Protein AF-A0A803KPM5-F1 (afdb_monomer_lite)

pLDDT: mean 72.53, std 13.7, range [35.19, 88.19]

Radius of gyration: 15.41 Å; chains: 1; bounding box: 42×42×32 Å

Sequence (169 aa):
MDGSFEKFPNITFACEAVILSDHFREMIEEYVSTTRIVSMNISDRLFIATIGESTWKYEEADGIRGMLPNTMHCAWFQMHHFESLKKALFIAKGLLLCLVTDPPKQIMLRFNLRELGDLVFISKAGYIDFDITPSDYDTFTSSLLALISDQCDIPSSELENIWSKRLQS

Structure (mmCIF, N/CA/C/O backbone):
data_AF-A0A803KPM5-F1
#
_entry.id   AF-A0A803KPM5-F1
#
loop_
_atom_site.group_PDB
_atom_site.id
_atom_site.type_symbol
_atom_site.label_atom_id
_atom_site.label_alt_id
_atom_site.label_comp_id
_atom_site.label_asym_id
_atom_site.label_entity_id
_atom_site.label_seq_id
_atom_site.pdbx_PDB_ins_code
_atom_site.Cartn_x
_atom_site.Cartn_y
_atom_site.Cartn_z
_atom_site.occupancy
_atom_site.B_iso_or_equiv
_atom_site.auth_seq_id
_atom_site.auth_comp_id
_atom_site.auth_asym_id
_atom_site.auth_atom_id
_atom_site.pdbx_PDB_model_num
ATOM 1 N N . MET A 1 1 ? -8.221 -20.713 7.315 1.00 35.19 1 MET A N 1
ATOM 2 C CA . MET A 1 1 ? -9.053 -20.271 6.177 1.00 35.19 1 MET A CA 1
ATOM 3 C C . MET A 1 1 ? -8.344 -19.084 5.582 1.00 35.19 1 MET A C 1
ATOM 5 O O . MET A 1 1 ? -8.335 -18.028 6.211 1.00 35.19 1 MET A O 1
ATOM 9 N N . ASP A 1 2 ? -7.673 -19.327 4.464 1.00 41.88 2 ASP A N 1
ATOM 10 C CA . ASP A 1 2 ? -6.836 -18.357 3.770 1.00 41.88 2 ASP A CA 1
ATOM 11 C C . ASP A 1 2 ? -7.705 -17.200 3.282 1.00 41.88 2 ASP A C 1
ATOM 13 O O . ASP A 1 2 ? -8.769 -17.420 2.705 1.00 41.88 2 ASP A O 1
ATOM 17 N N . GLY A 1 3 ? -7.291 -15.965 3.566 1.00 43.25 3 GLY A N 1
ATOM 18 C CA . GLY A 1 3 ? -7.958 -14.754 3.090 1.00 43.25 3 GLY A CA 1
ATOM 19 C C . GLY A 1 3 ? -7.749 -14.582 1.589 1.00 43.25 3 GLY A C 1
ATOM 20 O O . GLY A 1 3 ? -7.009 -13.702 1.163 1.00 43.25 3 GLY A O 1
ATOM 21 N N . SER A 1 4 ? -8.335 -15.461 0.776 1.00 54.94 4 SER A N 1
ATOM 22 C CA . SER A 1 4 ? -8.248 -15.366 -0.675 1.00 54.94 4 SER A CA 1
ATOM 23 C C . SER A 1 4 ? -9.150 -14.239 -1.166 1.00 54.94 4 SER A C 1
ATOM 25 O O . SER A 1 4 ? -10.371 -14.300 -1.036 1.00 54.94 4 SER A O 1
ATOM 27 N N . PHE A 1 5 ? -8.540 -13.211 -1.738 1.00 62.22 5 PHE A N 1
ATOM 28 C CA . PHE A 1 5 ? -9.224 -12.096 -2.373 1.00 62.22 5 PHE A CA 1
ATOM 29 C C . PHE A 1 5 ? -9.598 -12.476 -3.818 1.00 62.22 5 PHE A C 1
ATOM 31 O O . PHE A 1 5 ? -8.719 -12.702 -4.649 1.00 62.22 5 PHE A O 1
ATOM 38 N N . GLU A 1 6 ? -10.893 -12.574 -4.137 1.00 62.44 6 GLU A N 1
ATOM 39 C CA . GLU A 1 6 ? -11.361 -12.808 -5.518 1.00 62.44 6 GLU A CA 1
ATOM 40 C C . GLU A 1 6 ? -10.974 -11.642 -6.442 1.00 62.44 6 GLU A C 1
ATOM 42 O O . GLU A 1 6 ? -11.117 -10.484 -6.055 1.00 62.44 6 GLU A O 1
ATOM 47 N N . LYS A 1 7 ? -10.491 -11.902 -7.662 1.00 67.25 7 LYS A N 1
ATOM 48 C CA . LYS A 1 7 ? -10.084 -10.830 -8.590 1.00 67.25 7 LYS A CA 1
ATOM 49 C C . LYS A 1 7 ? -11.291 -10.008 -9.057 1.00 67.25 7 LYS A C 1
ATOM 51 O O . LYS A 1 7 ? -12.312 -10.576 -9.437 1.00 67.25 7 LYS A O 1
ATOM 56 N N . PHE A 1 8 ? -11.146 -8.682 -9.104 1.00 68.06 8 PHE A N 1
ATOM 57 C CA . PHE A 1 8 ? -12.152 -7.813 -9.715 1.00 68.06 8 PHE A CA 1
ATOM 58 C C . PHE A 1 8 ? -12.120 -7.954 -11.245 1.00 68.06 8 PHE A C 1
ATOM 60 O O . PHE A 1 8 ? -11.048 -7.824 -11.843 1.00 68.06 8 PHE A O 1
ATOM 67 N N . PRO A 1 9 ? -13.262 -8.205 -11.907 1.00 65.44 9 PRO A N 1
ATOM 68 C CA . PRO A 1 9 ? -13.308 -8.243 -13.361 1.00 65.44 9 PRO A CA 1
ATOM 69 C C . PRO A 1 9 ? -12.989 -6.853 -13.927 1.00 65.44 9 PRO A C 1
ATOM 71 O O . PRO A 1 9 ? -13.498 -5.848 -13.434 1.00 65.44 9 PRO A O 1
ATOM 74 N N . ASN A 1 10 ? -12.176 -6.807 -14.985 1.00 70.81 10 ASN A N 1
ATOM 75 C CA . ASN A 1 10 ? -11.769 -5.585 -15.699 1.00 70.81 10 ASN A CA 1
ATOM 76 C C . ASN A 1 10 ? -10.880 -4.607 -14.911 1.00 70.81 10 ASN A C 1
ATOM 78 O O . ASN A 1 10 ? -10.803 -3.440 -15.283 1.00 70.81 10 ASN A O 1
ATOM 82 N N . ILE A 1 11 ? -10.210 -5.059 -13.847 1.00 78.25 11 ILE A N 1
ATOM 83 C CA . ILE A 1 11 ? -9.190 -4.264 -13.155 1.00 78.25 11 ILE A CA 1
ATOM 84 C C . ILE A 1 11 ? -7.865 -5.015 -13.225 1.00 78.25 11 ILE A C 1
ATOM 86 O O . ILE A 1 11 ? -7.787 -6.185 -12.846 1.00 78.25 11 ILE A O 1
ATOM 90 N N . THR A 1 12 ? -6.827 -4.337 -13.714 1.00 81.44 12 THR A N 1
ATOM 91 C CA . THR A 1 12 ? -5.467 -4.886 -13.754 1.00 81.44 12 THR A CA 1
ATOM 92 C C . THR A 1 12 ? -4.619 -4.218 -12.683 1.00 81.44 12 THR A C 1
ATOM 94 O O . THR A 1 12 ? -4.667 -2.999 -12.510 1.00 81.44 12 THR A O 1
ATOM 97 N N . PHE A 1 13 ? -3.847 -5.024 -11.955 1.00 81.88 13 PHE A N 1
ATOM 98 C CA . PHE A 1 13 ? -2.977 -4.558 -10.882 1.00 81.88 13 PHE A CA 1
ATOM 99 C C . PHE A 1 13 ? -1.509 -4.640 -11.314 1.00 81.88 13 PHE A C 1
ATOM 101 O O . PHE A 1 13 ? -1.101 -5.648 -11.888 1.00 81.88 13 PHE A O 1
ATOM 108 N N . ALA A 1 14 ? -0.724 -3.596 -11.030 1.00 80.94 14 ALA A N 1
ATOM 109 C CA . ALA A 1 14 ? 0.741 -3.630 -11.113 1.00 80.94 14 ALA A CA 1
ATOM 110 C C . ALA A 1 14 ? 1.303 -4.523 -10.010 1.00 80.94 14 ALA A C 1
ATOM 112 O O . ALA A 1 14 ? 2.134 -5.385 -10.262 1.00 80.94 14 ALA A O 1
ATOM 113 N N . CYS A 1 15 ? 0.820 -4.322 -8.786 1.00 83.12 15 CYS A N 1
ATOM 114 C CA . CYS A 1 15 ? 1.184 -5.140 -7.648 1.00 83.12 15 CYS A CA 1
ATOM 115 C C . CYS A 1 15 ? 0.050 -5.186 -6.627 1.00 83.12 15 CYS A C 1
ATOM 117 O O . CYS A 1 15 ? -0.820 -4.308 -6.572 1.00 83.12 15 CYS A O 1
ATOM 119 N N . GLU A 1 16 ? 0.083 -6.235 -5.821 1.00 84.62 16 GLU A N 1
ATOM 120 C CA . GLU A 1 16 ? -0.794 -6.446 -4.681 1.00 84.62 16 GLU A CA 1
ATOM 121 C C . GLU A 1 16 ? 0.090 -6.611 -3.446 1.00 84.62 16 GLU A C 1
ATOM 123 O O . GLU A 1 16 ? 1.089 -7.321 -3.509 1.00 84.62 16 GLU A O 1
ATOM 128 N N . ALA A 1 17 ? -0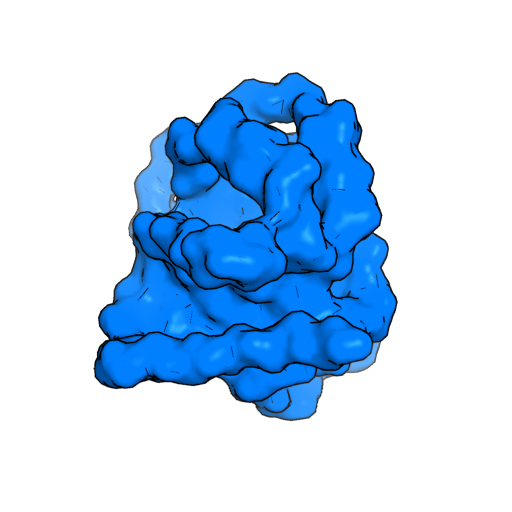.263 -5.979 -2.334 1.00 83.00 17 ALA A N 1
ATOM 129 C CA . ALA A 1 17 ? 0.391 -6.149 -1.046 1.00 83.00 17 ALA A CA 1
ATOM 130 C C . ALA A 1 17 ? -0.670 -6.450 0.013 1.00 83.00 17 ALA A C 1
ATOM 132 O O . ALA A 1 17 ? -1.623 -5.691 0.198 1.00 83.00 17 ALA A O 1
ATOM 133 N N . VAL A 1 18 ? -0.520 -7.575 0.708 1.00 81.88 18 VAL A N 1
ATOM 134 C CA . VAL A 1 18 ? -1.393 -7.936 1.828 1.00 81.88 18 VAL A CA 1
ATOM 135 C C . VAL A 1 18 ? -0.808 -7.355 3.109 1.00 81.88 18 VAL A C 1
ATOM 137 O O . VAL A 1 18 ? 0.305 -7.695 3.500 1.00 81.88 18 VAL A O 1
ATOM 140 N N . ILE A 1 19 ? -1.583 -6.506 3.778 1.00 78.31 19 ILE A N 1
ATOM 141 C CA . ILE A 1 19 ? -1.287 -5.990 5.110 1.00 78.31 19 ILE A CA 1
ATOM 142 C C . ILE A 1 19 ? -2.183 -6.740 6.096 1.00 78.31 19 ILE A C 1
ATOM 144 O O . ILE A 1 19 ? -3.418 -6.702 6.017 1.00 78.31 19 ILE A O 1
ATOM 148 N N . LEU A 1 20 ? -1.554 -7.452 7.030 1.00 76.81 20 LEU A N 1
ATOM 149 C CA . LEU A 1 20 ? -2.263 -8.184 8.075 1.00 76.81 20 LEU A CA 1
ATOM 150 C C . LEU A 1 20 ? -3.052 -7.225 8.973 1.00 76.81 20 LEU A C 1
ATOM 152 O O . LEU A 1 20 ? -2.676 -6.065 9.153 1.00 76.81 20 LEU A O 1
ATOM 156 N N . SER A 1 21 ? -4.136 -7.717 9.579 1.00 73.19 21 SER A N 1
ATOM 157 C CA . SER A 1 21 ? -4.987 -6.890 10.444 1.00 73.19 21 SER A CA 1
ATOM 158 C C . SER A 1 21 ? -4.241 -6.264 11.614 1.00 73.19 21 SER A C 1
ATOM 160 O O . SER A 1 21 ? -4.595 -5.163 12.018 1.00 73.19 21 SER A O 1
ATOM 162 N N . ASP A 1 22 ? -3.246 -6.959 12.167 1.00 78.06 22 ASP A N 1
ATOM 163 C CA . ASP A 1 22 ? -2.528 -6.482 13.348 1.00 78.06 22 ASP A CA 1
ATOM 164 C C . ASP A 1 22 ? -1.540 -5.367 12.984 1.00 78.06 22 ASP A C 1
ATOM 166 O O . ASP A 1 22 ? -1.562 -4.325 13.631 1.00 78.06 22 ASP A O 1
ATOM 170 N N . HIS A 1 23 ? -0.805 -5.512 11.875 1.00 80.00 23 HIS A N 1
ATOM 171 C CA . HIS A 1 23 ? 0.021 -4.441 11.299 1.00 80.00 23 HIS A CA 1
ATOM 172 C C . HIS A 1 23 ? -0.824 -3.216 10.944 1.00 80.00 23 HIS A C 1
ATOM 174 O O . HIS A 1 23 ? -0.510 -2.089 11.307 1.00 80.00 23 HIS A O 1
ATOM 180 N N . PHE A 1 24 ? -1.967 -3.417 10.282 1.00 75.50 24 PHE A N 1
ATOM 181 C CA . PHE A 1 24 ? -2.827 -2.287 9.942 1.00 75.50 24 PHE A CA 1
ATOM 182 C C . PHE A 1 24 ? -3.458 -1.635 11.185 1.00 75.50 24 PHE A C 1
ATOM 184 O O . PHE A 1 24 ? -3.720 -0.433 11.183 1.00 75.50 24 PHE A O 1
ATOM 191 N N . ARG A 1 25 ? -3.698 -2.399 12.260 1.00 78.75 25 ARG A N 1
ATOM 192 C CA . ARG A 1 25 ? -4.194 -1.855 13.530 1.00 78.75 25 ARG A CA 1
ATOM 193 C C . ARG A 1 25 ? -3.151 -0.972 14.201 1.00 78.75 25 ARG A C 1
ATOM 195 O O . ARG A 1 25 ? -3.491 0.153 14.553 1.00 78.75 25 ARG A O 1
ATOM 202 N N . GLU A 1 26 ? -1.916 -1.449 14.292 1.00 83.50 26 GLU A N 1
ATOM 203 C CA . GLU A 1 26 ? -0.759 -0.672 14.749 1.00 83.50 26 GLU A CA 1
ATOM 204 C C . GLU A 1 26 ? -0.656 0.654 13.978 1.00 83.50 26 GLU A C 1
ATOM 206 O O . GLU A 1 26 ? -0.682 1.721 14.590 1.00 83.50 26 GLU A O 1
ATOM 211 N N . MET A 1 27 ? -0.700 0.607 12.638 1.00 79.38 27 MET A N 1
ATOM 212 C CA . MET A 1 27 ? -0.636 1.812 11.802 1.00 79.38 27 MET A CA 1
ATOM 213 C C . MET A 1 27 ? -1.713 2.851 12.138 1.00 79.38 27 MET A C 1
ATOM 215 O O . MET A 1 27 ? -1.450 4.050 12.130 1.00 79.38 27 MET A O 1
ATOM 219 N N . ILE A 1 28 ? -2.948 2.418 12.403 1.00 78.56 28 ILE A N 1
ATOM 220 C CA . ILE A 1 28 ? -4.072 3.318 12.697 1.00 78.56 28 ILE A CA 1
ATOM 221 C C . ILE A 1 28 ? -4.048 3.824 14.146 1.00 78.56 28 ILE A C 1
ATOM 223 O O . ILE A 1 28 ? -4.506 4.940 14.404 1.00 78.56 28 ILE A O 1
ATOM 227 N N . GLU A 1 29 ? -3.565 3.020 15.093 1.00 79.62 29 GLU A N 1
ATOM 228 C CA . GLU A 1 29 ? -3.450 3.394 16.508 1.00 79.62 29 GLU A CA 1
ATOM 229 C C . GLU A 1 29 ? -2.326 4.407 16.740 1.00 79.62 29 GLU A C 1
ATOM 231 O O . GLU A 1 29 ? -2.518 5.380 17.469 1.00 79.62 29 GLU A O 1
ATOM 236 N N . GLU A 1 30 ? -1.193 4.226 16.064 1.00 78.69 30 GLU A N 1
ATOM 237 C CA . GLU A 1 30 ? -0.034 5.123 16.122 1.00 78.69 30 GLU A CA 1
ATOM 238 C C . GLU A 1 30 ? -0.163 6.341 15.201 1.00 78.69 30 GLU A C 1
ATOM 240 O O . GLU A 1 30 ? 0.685 7.238 15.195 1.00 78.69 30 GLU A O 1
ATOM 245 N N . TYR A 1 31 ? -1.227 6.400 14.403 1.00 73.31 31 TYR A N 1
ATOM 246 C CA . TYR A 1 31 ? -1.480 7.532 13.535 1.00 73.31 31 TYR A CA 1
ATOM 247 C C . TYR A 1 31 ? -1.953 8.748 14.345 1.00 73.31 31 TYR A C 1
ATOM 249 O O . TYR A 1 31 ? -3.108 8.847 14.765 1.00 73.31 31 TYR A O 1
ATOM 257 N N . VAL A 1 32 ? -1.050 9.711 14.521 1.00 68.94 32 VAL A N 1
ATOM 258 C CA . VAL A 1 32 ? -1.305 10.965 15.258 1.00 68.94 32 VAL A CA 1
ATOM 259 C C . VAL A 1 32 ? -1.413 12.178 14.319 1.00 68.94 32 VAL A C 1
ATOM 261 O O . VAL A 1 32 ? -1.879 13.246 14.715 1.00 68.94 32 VAL A O 1
ATOM 264 N N . SER A 1 33 ? -1.016 12.030 13.053 1.00 68.75 33 SER A N 1
ATOM 265 C CA . SER A 1 33 ? -0.882 13.154 12.123 1.00 68.75 33 SER A CA 1
ATOM 266 C C . SER A 1 33 ? -2.227 13.715 11.636 1.00 68.75 33 SER A C 1
ATOM 268 O O . SER A 1 33 ? -3.228 13.012 11.507 1.00 68.75 33 SER A O 1
ATOM 270 N N . THR A 1 34 ? -2.253 15.004 11.298 1.00 70.94 34 THR A N 1
ATOM 271 C CA . THR A 1 34 ? -3.335 15.612 10.504 1.00 70.94 34 THR A CA 1
ATOM 272 C C . THR A 1 34 ? -3.143 15.375 9.005 1.00 70.94 34 THR A C 1
ATOM 274 O O . THR A 1 34 ? -4.110 15.462 8.241 1.00 70.94 34 THR A O 1
ATOM 277 N N . THR A 1 35 ? -1.919 15.036 8.584 1.00 71.31 35 THR A N 1
ATOM 278 C CA . THR A 1 35 ? -1.549 14.790 7.191 1.00 71.31 35 THR A CA 1
ATOM 279 C C . THR A 1 35 ? -2.235 13.537 6.679 1.00 71.31 35 THR A C 1
ATOM 281 O O . THR A 1 35 ? -2.082 12.444 7.222 1.00 71.31 35 THR A O 1
ATOM 284 N N . ARG A 1 36 ? -2.996 13.692 5.594 1.00 76.75 36 ARG A N 1
ATOM 285 C CA . ARG A 1 36 ? -3.736 12.597 4.948 1.00 76.75 36 ARG A CA 1
ATOM 286 C C . ARG A 1 36 ? -3.005 12.006 3.752 1.00 76.75 36 ARG A C 1
ATOM 288 O O . ARG A 1 36 ? -3.581 11.184 3.056 1.00 76.75 36 ARG A O 1
ATOM 295 N N . ILE A 1 37 ? -1.776 12.427 3.486 1.00 80.62 37 ILE A N 1
ATOM 296 C CA . ILE A 1 37 ? -0.973 11.868 2.401 1.00 80.62 37 ILE A CA 1
ATOM 297 C C . ILE A 1 37 ? -0.334 10.579 2.905 1.00 80.62 37 ILE A C 1
ATOM 299 O O . ILE A 1 37 ? 0.398 10.585 3.892 1.00 80.62 37 ILE A O 1
ATOM 303 N N . VAL A 1 38 ? -0.645 9.488 2.217 1.00 82.12 38 VAL A N 1
ATOM 304 C CA . VAL A 1 38 ? -0.030 8.181 2.408 1.00 82.12 38 VAL A CA 1
ATOM 305 C C . VAL A 1 38 ? 0.981 8.008 1.291 1.00 82.12 38 VAL A C 1
ATOM 307 O O . VAL A 1 38 ? 0.640 8.200 0.123 1.00 82.12 38 VAL A O 1
ATOM 310 N N . SER A 1 39 ? 2.202 7.629 1.636 1.00 84.69 39 SER A N 1
ATOM 311 C CA . SER A 1 39 ? 3.184 7.143 0.680 1.00 84.69 39 SER A CA 1
ATOM 312 C C . SER A 1 39 ? 3.588 5.725 1.021 1.00 84.69 39 SER A C 1
ATOM 314 O O . SER A 1 39 ? 3.559 5.317 2.180 1.00 84.69 39 SER A O 1
ATOM 316 N N . MET A 1 40 ? 3.910 4.956 -0.007 1.00 85.88 40 MET A N 1
ATOM 317 C CA . MET A 1 40 ? 4.241 3.557 0.132 1.00 85.88 40 MET A CA 1
ATOM 318 C C . MET A 1 40 ? 5.353 3.185 -0.825 1.00 85.88 40 MET A C 1
ATOM 320 O O . MET A 1 40 ? 5.367 3.640 -1.970 1.00 85.88 40 MET A O 1
ATOM 324 N N . ASN A 1 41 ? 6.212 2.290 -0.362 1.00 85.12 41 ASN A N 1
ATOM 325 C CA . ASN A 1 41 ? 7.210 1.616 -1.170 1.00 85.12 41 ASN A CA 1
ATOM 326 C C . ASN A 1 41 ? 6.953 0.119 -1.058 1.00 85.12 41 ASN A C 1
ATOM 328 O O . ASN A 1 41 ? 6.927 -0.431 0.044 1.00 85.12 41 ASN A O 1
ATOM 332 N N . ILE A 1 42 ? 6.719 -0.524 -2.192 1.00 86.38 42 ILE A N 1
ATOM 333 C CA . ILE A 1 42 ? 6.400 -1.945 -2.277 1.00 86.38 42 ILE A CA 1
ATOM 334 C C . ILE A 1 42 ? 7.487 -2.589 -3.124 1.00 86.38 42 ILE A C 1
ATOM 336 O O . ILE A 1 42 ? 7.724 -2.164 -4.248 1.00 86.38 42 ILE A O 1
ATOM 340 N N . SER A 1 43 ? 8.151 -3.599 -2.583 1.00 84.81 43 SER A N 1
ATOM 341 C CA . SER A 1 43 ? 9.134 -4.429 -3.283 1.00 84.81 43 SER A CA 1
ATOM 342 C C . SER A 1 43 ? 8.778 -5.903 -3.095 1.00 84.81 43 SER A C 1
ATOM 344 O O . SER A 1 43 ? 7.884 -6.232 -2.326 1.00 84.81 43 SER A O 1
ATOM 346 N N . ASP A 1 44 ? 9.493 -6.813 -3.743 1.00 79.88 44 ASP A N 1
ATOM 347 C CA . ASP A 1 44 ? 9.344 -8.260 -3.542 1.00 79.88 44 ASP A CA 1
ATOM 348 C C . ASP A 1 44 ? 9.711 -8.750 -2.124 1.00 79.88 44 ASP A C 1
ATOM 350 O O . ASP A 1 44 ? 9.401 -9.886 -1.770 1.00 79.88 44 ASP A O 1
ATOM 354 N N . ARG A 1 45 ? 10.363 -7.912 -1.309 1.00 78.50 45 ARG A N 1
ATOM 355 C CA . ARG A 1 45 ? 10.869 -8.274 0.032 1.00 78.50 45 ARG A CA 1
ATOM 356 C C . ARG A 1 45 ? 10.332 -7.405 1.156 1.00 78.50 45 ARG A C 1
ATOM 358 O O . ARG A 1 45 ? 10.331 -7.814 2.315 1.00 78.50 45 ARG A O 1
ATOM 365 N N . LEU A 1 46 ? 9.942 -6.185 0.817 1.00 82.19 46 LEU A N 1
ATOM 366 C CA . LEU A 1 46 ? 9.736 -5.121 1.776 1.00 82.19 46 LEU A CA 1
ATOM 367 C C . LEU A 1 46 ? 8.527 -4.275 1.405 1.00 82.19 46 LEU A C 1
ATOM 369 O O . LEU A 1 46 ? 8.400 -3.827 0.263 1.00 82.19 46 LEU A O 1
ATOM 373 N N . PHE A 1 47 ? 7.702 -4.004 2.408 1.00 85.00 47 PHE A N 1
ATOM 374 C CA . PHE A 1 47 ? 6.660 -2.996 2.362 1.00 85.00 47 PHE A CA 1
ATOM 375 C C . PHE A 1 47 ? 6.975 -1.888 3.370 1.00 85.00 47 PHE A C 1
ATOM 377 O O . PHE A 1 47 ? 7.196 -2.149 4.553 1.00 85.00 47 PHE A O 1
ATOM 384 N N . ILE A 1 48 ? 6.990 -0.644 2.900 1.00 85.56 48 ILE A N 1
ATOM 385 C CA . ILE A 1 48 ? 7.106 0.548 3.739 1.00 85.56 48 ILE A CA 1
ATOM 386 C C . ILE A 1 48 ? 5.868 1.396 3.502 1.00 85.56 48 ILE A C 1
ATOM 388 O O . ILE A 1 48 ? 5.554 1.703 2.353 1.00 85.56 48 ILE A O 1
ATOM 392 N N . ALA A 1 49 ? 5.207 1.820 4.572 1.00 84.06 49 ALA A N 1
ATOM 393 C CA . ALA A 1 49 ? 4.152 2.819 4.524 1.00 84.06 49 ALA A CA 1
ATOM 394 C C . ALA A 1 49 ? 4.531 4.016 5.392 1.00 84.06 49 ALA A C 1
ATOM 396 O O . ALA A 1 49 ? 4.945 3.852 6.535 1.00 84.06 49 ALA A O 1
ATOM 397 N N . THR A 1 50 ? 4.337 5.218 4.867 1.00 81.25 50 THR A N 1
ATOM 398 C CA . THR A 1 50 ? 4.581 6.475 5.571 1.00 81.25 50 THR A CA 1
ATOM 399 C C . THR A 1 50 ? 3.325 7.329 5.508 1.00 81.25 50 THR A C 1
ATOM 401 O O . THR A 1 50 ? 2.762 7.540 4.431 1.00 81.25 50 THR A O 1
ATOM 404 N N . ILE A 1 51 ? 2.875 7.830 6.657 1.00 77.94 51 ILE A N 1
ATOM 405 C CA . ILE A 1 51 ? 1.744 8.756 6.740 1.00 77.94 51 ILE A CA 1
ATOM 406 C C . ILE A 1 51 ? 2.107 9.884 7.705 1.00 77.94 51 ILE A C 1
ATOM 408 O O . ILE A 1 51 ? 2.227 9.674 8.911 1.00 77.94 51 ILE A O 1
ATOM 412 N N . GLY A 1 52 ? 2.274 11.095 7.170 1.00 72.94 52 GLY A N 1
ATOM 413 C CA . GLY A 1 52 ? 2.837 12.204 7.940 1.00 72.94 52 GLY A CA 1
ATOM 414 C C . GLY A 1 52 ? 4.257 11.877 8.410 1.00 72.94 52 GLY A C 1
ATOM 415 O O . GLY A 1 52 ? 5.127 11.612 7.587 1.00 72.94 52 GLY A O 1
ATOM 416 N N . GLU A 1 53 ? 4.472 11.887 9.724 1.00 73.94 53 GLU A N 1
ATOM 417 C CA . GLU A 1 53 ? 5.773 11.612 10.360 1.00 73.94 53 GLU A CA 1
ATOM 418 C C . GLU A 1 53 ? 5.954 10.136 10.749 1.00 73.94 53 GLU A C 1
ATOM 420 O O . GLU A 1 53 ? 7.056 9.709 11.087 1.00 73.94 53 GLU A O 1
ATOM 425 N N . SER A 1 54 ? 4.883 9.342 10.691 1.00 79.25 54 SER A N 1
ATOM 426 C CA . SER A 1 54 ? 4.911 7.933 11.073 1.00 79.25 54 SER A CA 1
ATOM 427 C C . SER A 1 54 ? 5.322 7.070 9.883 1.00 79.25 54 SER A C 1
ATOM 429 O O . SER A 1 54 ? 4.793 7.231 8.780 1.00 79.25 54 SER A O 1
ATOM 431 N N . THR A 1 55 ? 6.259 6.146 10.104 1.00 82.69 55 THR A N 1
ATOM 432 C CA . THR A 1 55 ? 6.692 5.155 9.110 1.00 82.69 55 THR A CA 1
ATOM 433 C C . THR A 1 55 ? 6.629 3.763 9.702 1.00 82.69 55 THR A C 1
ATOM 435 O O . THR A 1 55 ? 7.171 3.520 10.776 1.00 82.69 55 THR A O 1
ATOM 438 N N . TRP A 1 56 ? 6.026 2.849 8.950 1.00 84.69 56 TRP A N 1
ATOM 439 C CA . TRP A 1 56 ? 5.929 1.440 9.286 1.00 84.69 56 TRP A CA 1
ATOM 440 C C . TRP A 1 56 ? 6.637 0.611 8.228 1.00 84.69 56 TRP A C 1
ATOM 442 O O . TRP A 1 56 ? 6.472 0.839 7.025 1.00 84.69 56 TRP A O 1
ATOM 452 N N . LYS A 1 57 ? 7.448 -0.339 8.693 1.00 84.69 57 LYS A N 1
ATOM 453 C CA . LYS A 1 57 ? 8.291 -1.197 7.867 1.00 84.69 57 LYS A CA 1
ATOM 454 C C . LYS A 1 57 ? 7.929 -2.649 8.152 1.00 84.69 57 LYS A C 1
ATOM 456 O O . LYS A 1 57 ? 8.051 -3.100 9.285 1.00 84.69 57 LYS A O 1
ATOM 461 N N . TYR A 1 58 ? 7.536 -3.369 7.110 1.00 79.88 58 TYR A N 1
ATOM 462 C CA . TYR A 1 58 ? 7.151 -4.769 7.197 1.00 79.88 58 TYR A CA 1
ATOM 463 C C . TYR A 1 58 ? 7.993 -5.584 6.214 1.00 79.88 58 TYR A C 1
ATOM 465 O O . TYR A 1 58 ? 7.848 -5.470 4.993 1.00 79.88 58 TYR A O 1
ATOM 473 N N . GLU A 1 59 ? 8.918 -6.362 6.769 1.00 75.44 59 GLU A N 1
ATOM 474 C CA . GLU A 1 59 ? 9.700 -7.368 6.048 1.00 75.44 59 GLU A CA 1
ATOM 475 C C . GLU A 1 59 ? 8.830 -8.617 5.871 1.00 75.44 59 GLU A C 1
ATOM 477 O O . GLU A 1 59 ? 8.063 -8.951 6.770 1.00 75.44 59 GLU A O 1
ATOM 482 N N . GLU A 1 60 ? 8.898 -9.263 4.704 1.00 60.59 60 GLU A N 1
ATOM 483 C CA . GLU A 1 60 ? 8.077 -10.448 4.394 1.00 60.59 60 GLU A CA 1
ATOM 484 C C . GLU A 1 60 ? 6.561 -10.197 4.504 1.00 60.59 60 GLU A C 1
ATOM 486 O O . GLU A 1 60 ? 5.832 -10.979 5.108 1.00 60.59 60 GLU A O 1
ATOM 491 N N . ALA A 1 61 ? 6.035 -9.110 3.924 1.00 57.03 61 ALA A N 1
ATOM 492 C CA . ALA A 1 61 ? 4.582 -8.960 3.855 1.00 57.03 61 ALA A CA 1
ATOM 493 C C . ALA A 1 61 ? 3.982 -10.188 3.135 1.00 57.03 61 ALA A C 1
ATOM 495 O O . ALA A 1 61 ? 4.233 -10.396 1.947 1.00 57.03 61 ALA A O 1
ATOM 496 N N . ASP A 1 62 ? 3.205 -10.988 3.878 1.00 58.59 62 ASP A N 1
ATOM 497 C CA . ASP A 1 62 ? 2.722 -12.359 3.596 1.00 58.59 62 ASP A CA 1
ATOM 498 C C . ASP A 1 62 ? 1.956 -12.564 2.268 1.00 58.59 62 ASP A C 1
ATOM 500 O O . ASP A 1 62 ? 1.392 -13.626 1.988 1.00 58.59 62 ASP A O 1
ATOM 504 N N . GLY A 1 63 ? 1.887 -11.552 1.411 1.00 63.47 63 GLY A N 1
ATOM 505 C CA . GLY A 1 63 ? 1.183 -11.625 0.147 1.00 63.47 63 GLY A CA 1
ATOM 506 C C . GLY A 1 63 ? 1.533 -10.523 -0.833 1.00 63.47 63 GLY A C 1
ATOM 507 O O . GLY A 1 63 ? 0.621 -10.059 -1.516 1.00 63.47 63 GLY A O 1
ATOM 508 N N . ILE A 1 64 ? 2.802 -10.107 -0.930 1.00 74.38 64 ILE A N 1
ATOM 509 C CA . ILE A 1 64 ? 3.212 -9.277 -2.069 1.00 74.38 64 ILE A CA 1
ATOM 510 C C . ILE A 1 64 ? 3.184 -10.121 -3.352 1.00 74.38 64 ILE A C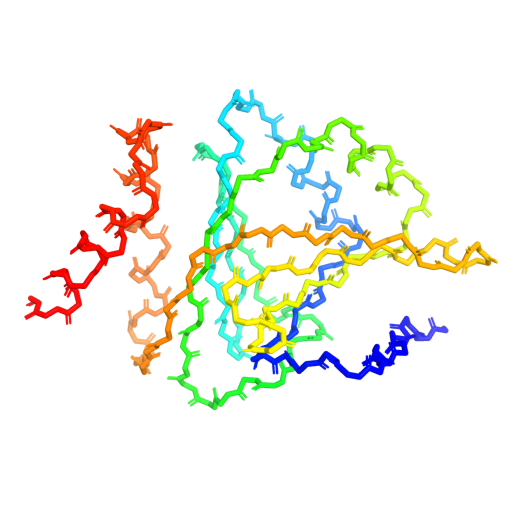 1
ATOM 512 O O . ILE A 1 64 ? 3.805 -11.181 -3.435 1.00 74.38 64 ILE A O 1
ATOM 516 N N . ARG A 1 65 ? 2.420 -9.679 -4.354 1.00 76.69 65 ARG A N 1
ATOM 517 C CA . ARG A 1 65 ? 2.202 -10.383 -5.628 1.00 76.69 65 ARG A CA 1
ATOM 518 C C . ARG A 1 65 ? 2.256 -9.414 -6.803 1.00 76.69 65 ARG A C 1
ATOM 520 O O . ARG A 1 65 ? 2.026 -8.219 -6.651 1.00 76.69 65 ARG A O 1
ATOM 527 N N . GLY A 1 66 ? 2.540 -9.948 -7.991 1.00 75.50 66 GLY A N 1
ATOM 528 C CA . GLY A 1 66 ? 2.565 -9.178 -9.245 1.00 75.50 66 GLY A CA 1
ATOM 529 C C . GLY A 1 66 ? 3.843 -8.369 -9.485 1.00 75.50 66 GLY A C 1
ATOM 530 O O . GLY A 1 66 ? 4.011 -7.826 -10.568 1.00 75.50 66 GLY A O 1
ATOM 531 N N . MET A 1 67 ? 4.760 -8.347 -8.518 1.00 79.19 67 MET A N 1
ATOM 532 C CA . MET A 1 67 ? 6.045 -7.653 -8.599 1.00 79.19 67 MET A CA 1
ATOM 533 C C . MET A 1 67 ? 7.068 -8.432 -9.433 1.00 79.19 67 MET A C 1
ATOM 535 O O . MET A 1 67 ? 7.205 -9.649 -9.276 1.00 79.19 67 MET A O 1
ATOM 539 N N . LEU A 1 68 ? 7.836 -7.723 -10.263 1.00 81.00 68 LEU A N 1
ATOM 540 C CA . LEU A 1 68 ? 9.069 -8.263 -10.832 1.00 81.00 68 LEU A CA 1
ATOM 541 C C . LEU A 1 68 ? 10.184 -8.283 -9.763 1.00 81.00 68 LEU A C 1
ATOM 543 O O . LEU A 1 68 ? 10.184 -7.438 -8.863 1.00 81.00 68 LEU A O 1
ATOM 547 N N . PRO A 1 69 ? 11.129 -9.242 -9.825 1.00 83.00 69 PRO A N 1
ATOM 548 C CA . PRO A 1 69 ? 12.261 -9.273 -8.902 1.00 83.00 69 PRO A CA 1
ATOM 549 C C . PRO A 1 69 ? 13.119 -8.010 -9.018 1.00 83.00 69 PRO A C 1
ATOM 551 O O . PRO A 1 69 ? 13.419 -7.580 -10.130 1.00 83.00 69 PRO A O 1
ATOM 554 N N . ASN A 1 70 ? 13.594 -7.490 -7.883 1.00 82.69 70 ASN A N 1
ATOM 555 C CA . ASN A 1 70 ? 14.427 -6.280 -7.814 1.00 82.69 70 ASN A CA 1
ATOM 556 C C . ASN A 1 70 ? 13.759 -5.018 -8.393 1.00 82.69 70 ASN A C 1
ATOM 558 O O . ASN A 1 70 ? 14.449 -4.129 -8.888 1.00 82.69 70 ASN A O 1
ATOM 562 N N . THR A 1 71 ? 12.434 -4.921 -8.319 1.00 83.25 71 THR A N 1
ATOM 563 C CA . THR A 1 71 ? 11.690 -3.704 -8.666 1.00 83.25 71 THR A CA 1
ATOM 564 C C . THR A 1 71 ? 11.070 -3.107 -7.405 1.00 83.25 71 THR A C 1
ATOM 566 O O . THR A 1 71 ? 10.606 -3.831 -6.520 1.00 83.25 71 THR A O 1
ATOM 569 N N . MET A 1 72 ? 11.049 -1.779 -7.322 1.00 85.25 72 MET A N 1
ATOM 570 C CA . MET A 1 72 ? 10.333 -1.023 -6.296 1.00 85.25 72 MET A CA 1
ATOM 571 C C . MET A 1 72 ? 9.185 -0.262 -6.943 1.00 85.25 72 MET A C 1
ATOM 573 O O . MET A 1 72 ? 9.375 0.433 -7.934 1.00 85.25 72 MET A O 1
ATOM 577 N N . HIS A 1 73 ? 8.007 -0.360 -6.345 1.00 85.56 73 HIS A N 1
ATOM 578 C CA . HIS A 1 73 ? 6.831 0.413 -6.695 1.00 85.56 73 HIS A CA 1
ATOM 579 C C . HIS A 1 73 ? 6.616 1.469 -5.612 1.00 85.56 73 HIS A C 1
ATOM 581 O O . HIS A 1 73 ? 6.291 1.143 -4.468 1.00 85.56 73 HIS A O 1
ATOM 587 N N . CYS A 1 74 ? 6.780 2.735 -5.974 1.00 84.00 74 CYS A N 1
ATOM 588 C CA . CYS A 1 74 ? 6.514 3.870 -5.104 1.00 84.00 74 CYS A CA 1
ATOM 589 C C . CYS A 1 74 ? 5.163 4.471 -5.474 1.00 84.00 74 CYS A C 1
ATOM 591 O O . CYS A 1 74 ? 4.926 4.840 -6.625 1.00 84.00 74 CYS A O 1
ATOM 593 N N . ALA A 1 75 ? 4.274 4.595 -4.497 1.00 84.69 75 ALA A N 1
ATOM 594 C CA . ALA A 1 75 ? 2.959 5.179 -4.703 1.00 84.69 75 ALA A CA 1
ATOM 595 C C . ALA A 1 75 ? 2.619 6.181 -3.607 1.00 84.69 75 ALA A C 1
ATOM 597 O O . ALA A 1 75 ? 3.069 6.065 -2.467 1.00 84.69 75 ALA A O 1
ATOM 598 N N . TRP A 1 76 ? 1.803 7.172 -3.950 1.00 85.06 76 TRP A N 1
ATOM 599 C CA . TRP A 1 76 ? 1.286 8.134 -2.984 1.00 85.06 76 TRP A CA 1
ATOM 600 C C . TRP A 1 76 ? -0.140 8.545 -3.315 1.00 85.06 76 TRP A C 1
ATOM 602 O O . TRP A 1 76 ? -0.518 8.684 -4.479 1.00 85.06 76 TRP A O 1
ATOM 612 N N . PHE A 1 77 ? -0.949 8.752 -2.284 1.00 85.00 77 PHE A N 1
ATOM 613 C CA . PHE A 1 77 ? -2.340 9.158 -2.437 1.00 85.00 77 PHE A CA 1
ATOM 614 C C . PHE A 1 77 ? -2.836 9.921 -1.213 1.00 85.00 77 PHE A C 1
ATOM 616 O O . PHE A 1 77 ? -2.275 9.829 -0.122 1.00 85.00 77 PHE A O 1
ATOM 623 N N . GLN A 1 78 ? -3.926 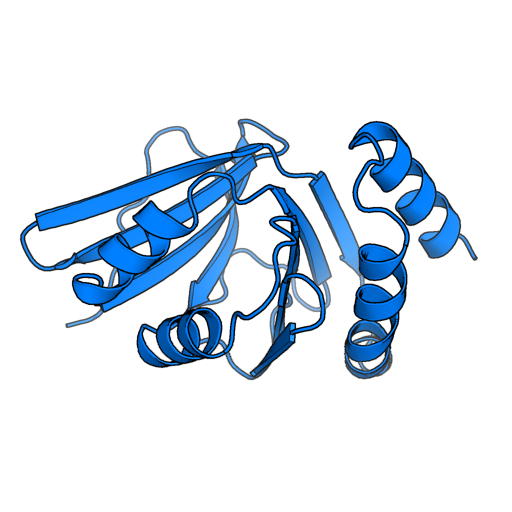10.663 -1.394 1.00 83.31 78 GLN A N 1
ATOM 624 C CA . GLN A 1 78 ? -4.603 11.340 -0.298 1.00 83.31 78 GLN A CA 1
ATOM 625 C C . GLN A 1 78 ? -5.710 10.450 0.282 1.00 83.31 78 GLN A C 1
ATOM 627 O O . GLN A 1 78 ? -6.675 10.080 -0.383 1.00 83.31 78 GLN A O 1
ATOM 632 N N . MET A 1 79 ? -5.588 10.124 1.561 1.00 79.38 79 MET A N 1
ATOM 633 C CA . MET A 1 79 ? -6.523 9.321 2.335 1.00 79.38 79 MET A CA 1
ATOM 634 C C . MET A 1 79 ? -7.624 10.201 2.941 1.00 79.38 79 MET A C 1
ATOM 636 O O . MET A 1 79 ? -7.630 10.524 4.130 1.00 79.38 79 MET A O 1
ATOM 640 N N . HIS A 1 80 ? -8.597 10.583 2.115 1.00 75.19 80 HIS A N 1
ATOM 641 C CA . HIS A 1 80 ? -9.718 11.434 2.538 1.00 75.19 80 HIS A CA 1
ATOM 642 C C . HIS A 1 80 ? -10.648 10.777 3.571 1.00 75.19 80 HIS A C 1
ATOM 644 O O . HIS A 1 80 ? -11.312 11.468 4.340 1.00 75.19 80 HIS A O 1
ATOM 650 N N . HIS A 1 81 ? -10.707 9.443 3.601 1.00 78.06 81 HIS A N 1
ATOM 651 C CA . HIS A 1 81 ? -11.701 8.689 4.369 1.00 78.06 81 HIS A CA 1
ATOM 652 C C . HIS A 1 81 ? -11.136 8.010 5.622 1.00 78.06 81 HIS A C 1
ATOM 654 O O . HIS A 1 81 ? -11.659 6.977 6.035 1.00 78.06 81 HIS A O 1
ATOM 660 N N . PHE A 1 82 ? -10.105 8.584 6.251 1.00 78.31 82 PHE A N 1
ATOM 661 C CA . PHE A 1 82 ? -9.426 7.990 7.413 1.00 78.31 82 PHE A CA 1
ATOM 662 C C . PHE A 1 82 ? -10.386 7.480 8.505 1.00 78.31 82 PHE A C 1
ATOM 664 O O . PHE A 1 82 ? -10.301 6.323 8.901 1.00 78.31 82 PHE A O 1
ATOM 671 N N . GLU A 1 83 ? -11.369 8.285 8.921 1.00 80.75 83 GLU A N 1
ATOM 672 C CA . GLU A 1 83 ? -12.348 7.876 9.945 1.00 80.75 83 GLU A CA 1
ATOM 673 C C . GLU A 1 83 ? -13.211 6.678 9.520 1.00 80.75 83 GLU A C 1
ATOM 675 O O . GLU A 1 83 ? -13.626 5.868 10.348 1.00 80.75 83 GLU A O 1
ATOM 680 N N . SER A 1 84 ? -13.491 6.542 8.221 1.00 81.81 84 SER A N 1
ATOM 681 C CA . SER A 1 84 ? -14.228 5.387 7.693 1.00 81.81 84 SER A CA 1
ATOM 682 C C . SER A 1 84 ? -13.333 4.152 7.613 1.00 81.81 84 SER A C 1
ATOM 684 O O . SER A 1 84 ? -13.771 3.062 7.973 1.00 81.81 84 SER A O 1
ATOM 686 N N . LEU A 1 85 ? -12.069 4.328 7.220 1.00 78.56 85 LEU A N 1
ATOM 687 C CA . LEU A 1 85 ? -11.068 3.258 7.173 1.00 78.56 85 LEU A CA 1
ATOM 688 C C . LEU A 1 85 ? -10.775 2.710 8.575 1.00 78.56 85 LEU A C 1
ATOM 690 O O . LEU A 1 85 ? -10.723 1.497 8.761 1.00 78.56 85 LEU A O 1
ATOM 694 N N . LYS A 1 86 ? -10.703 3.583 9.586 1.00 80.19 86 LYS A N 1
ATOM 695 C CA . LYS A 1 86 ? -10.566 3.195 10.996 1.00 80.19 86 LYS A CA 1
ATOM 696 C C . LYS A 1 86 ? -11.732 2.327 11.480 1.00 80.19 86 LYS A C 1
ATOM 698 O O . LYS A 1 86 ? -11.526 1.364 12.213 1.00 80.19 86 LYS A O 1
ATOM 703 N N . LYS A 1 87 ? -12.962 2.626 11.053 1.00 83.00 87 LYS A N 1
ATOM 704 C CA . LYS A 1 87 ? -14.138 1.796 11.374 1.00 83.00 87 LYS A CA 1
ATOM 705 C C . LYS A 1 87 ? -14.117 0.465 10.628 1.00 83.00 87 LYS A C 1
ATOM 707 O O . LYS A 1 87 ? -14.401 -0.564 11.232 1.00 83.00 87 LYS A O 1
ATOM 712 N N . ALA A 1 88 ? -13.760 0.486 9.344 1.00 80.31 88 ALA A N 1
ATOM 713 C CA . ALA A 1 88 ? -13.609 -0.719 8.535 1.00 80.31 88 ALA A CA 1
ATOM 714 C C . ALA A 1 88 ? -12.564 -1.671 9.131 1.00 80.31 88 ALA A C 1
ATOM 716 O O . ALA A 1 88 ? -12.784 -2.876 9.165 1.00 80.31 88 ALA A O 1
ATOM 717 N N . LEU A 1 89 ? -11.473 -1.141 9.685 1.00 75.25 89 LEU A N 1
ATOM 718 C CA . LEU A 1 89 ? -10.450 -1.933 10.362 1.00 75.25 89 LEU A CA 1
ATOM 719 C C . LEU A 1 89 ? -11.009 -2.754 11.535 1.00 75.25 89 LEU A C 1
ATOM 721 O O . LEU A 1 89 ? -10.612 -3.902 11.704 1.00 75.25 89 LEU A O 1
ATOM 725 N N . PHE A 1 90 ? -11.926 -2.204 12.337 1.00 76.94 90 PHE A N 1
ATOM 726 C CA . PHE A 1 90 ? -12.447 -2.911 13.517 1.00 76.94 90 PHE A CA 1
ATOM 727 C C . PHE A 1 90 ? -13.139 -4.235 13.158 1.00 76.94 90 PHE A C 1
ATOM 729 O O . PHE A 1 90 ? -13.145 -5.183 13.942 1.00 76.94 90 PHE A O 1
ATOM 736 N N . ILE A 1 91 ? -13.714 -4.296 11.960 1.00 79.19 91 ILE A N 1
ATOM 737 C CA . ILE A 1 91 ? -14.452 -5.453 11.450 1.00 79.19 91 ILE A CA 1
ATOM 738 C C . ILE A 1 91 ? -13.646 -6.272 10.431 1.00 79.19 91 ILE A C 1
ATOM 740 O O . ILE A 1 91 ? -13.960 -7.443 10.203 1.00 79.19 91 ILE A O 1
ATOM 744 N N . ALA A 1 92 ? -12.603 -5.690 9.835 1.00 80.44 92 ALA A N 1
ATOM 745 C CA . ALA A 1 92 ? -11.795 -6.339 8.815 1.00 80.44 92 ALA A CA 1
ATOM 746 C C . ALA A 1 92 ? -10.829 -7.378 9.402 1.00 80.44 92 ALA A C 1
ATOM 748 O O . ALA A 1 92 ? -10.239 -7.203 10.467 1.00 80.44 92 ALA A O 1
ATOM 749 N N . LYS A 1 93 ? -10.629 -8.474 8.666 1.00 75.19 93 LYS A N 1
ATOM 750 C CA . LYS A 1 93 ? -9.629 -9.508 8.977 1.00 75.19 93 LYS A CA 1
ATOM 751 C C . LYS A 1 93 ? -8.251 -9.230 8.374 1.00 75.19 93 LYS A C 1
ATOM 753 O O . LYS A 1 93 ? -7.288 -9.894 8.733 1.00 75.19 93 LYS A O 1
ATOM 758 N N . GLY A 1 94 ? -8.179 -8.290 7.444 1.00 74.25 94 GLY A N 1
ATOM 759 C CA . GLY A 1 94 ? -6.971 -7.916 6.728 1.00 74.25 94 GLY A CA 1
ATOM 760 C C . GLY A 1 94 ? -7.288 -6.872 5.667 1.00 74.25 94 GLY A C 1
ATOM 761 O O . GLY A 1 94 ? -8.455 -6.673 5.304 1.00 74.25 94 GLY A O 1
ATOM 762 N N . LEU A 1 95 ? -6.236 -6.219 5.193 1.00 81.94 95 LEU A N 1
ATOM 763 C CA . LEU A 1 95 ? -6.278 -5.226 4.135 1.00 81.94 95 LEU A CA 1
ATOM 764 C C . LEU A 1 95 ? -5.444 -5.741 2.963 1.00 81.94 95 LEU A C 1
ATOM 766 O O . LEU A 1 95 ? -4.266 -6.040 3.119 1.00 81.94 95 LEU A O 1
ATOM 770 N N . LEU A 1 96 ? -6.047 -5.825 1.784 1.00 81.75 96 LEU A N 1
ATOM 771 C CA . LEU A 1 96 ? -5.307 -5.954 0.540 1.00 81.75 96 LEU A CA 1
ATOM 772 C C . LEU A 1 96 ? -5.182 -4.586 -0.108 1.00 81.75 96 LEU A C 1
ATOM 774 O O . LEU A 1 96 ? -6.168 -3.873 -0.296 1.00 81.75 96 LEU A O 1
ATOM 778 N N . LEU A 1 97 ? -3.958 -4.250 -0.467 1.00 82.00 97 LEU A N 1
ATOM 779 C CA . LEU A 1 97 ? -3.618 -3.047 -1.185 1.00 82.00 97 LEU A CA 1
ATOM 780 C C . LEU A 1 97 ? -3.254 -3.410 -2.617 1.00 82.00 97 LEU A C 1
ATOM 782 O O . LEU A 1 97 ? -2.409 -4.273 -2.825 1.00 82.00 97 LEU A O 1
ATOM 786 N N . CYS A 1 98 ? -3.852 -2.743 -3.598 1.00 81.69 98 CYS A N 1
ATOM 787 C CA . CYS A 1 98 ? -3.536 -2.978 -5.003 1.00 81.69 98 CYS A CA 1
ATOM 788 C C . CYS A 1 98 ? -3.200 -1.664 -5.709 1.00 81.69 98 CYS A C 1
ATOM 790 O O . CYS A 1 98 ? -3.993 -0.718 -5.681 1.00 81.69 98 CYS A O 1
ATOM 792 N N . LEU A 1 99 ? -2.057 -1.622 -6.393 1.00 79.25 99 LEU A N 1
ATOM 793 C CA . LEU A 1 99 ? -1.749 -0.556 -7.346 1.00 79.25 99 LEU A CA 1
ATOM 794 C C . LEU A 1 99 ? -2.396 -0.901 -8.683 1.00 79.25 99 LEU A C 1
ATOM 796 O O . LEU A 1 99 ? -2.120 -1.955 -9.250 1.00 79.25 99 LEU A O 1
ATOM 800 N N . VAL A 1 100 ? -3.276 -0.035 -9.176 1.00 76.19 100 VAL A N 1
ATOM 801 C CA . VAL A 1 100 ? -4.092 -0.295 -10.365 1.00 76.19 100 VAL A CA 1
ATOM 802 C C . VAL A 1 100 ? -3.426 0.313 -11.599 1.00 76.19 100 VAL A C 1
ATOM 804 O O . VAL A 1 100 ? -3.123 1.509 -11.637 1.00 76.19 100 VAL A O 1
ATOM 807 N N . THR A 1 101 ? -3.203 -0.519 -12.615 1.00 70.62 101 THR A N 1
ATOM 808 C CA . THR A 1 101 ? -2.624 -0.116 -13.907 1.00 70.62 101 THR A CA 1
ATOM 809 C C . THR A 1 101 ? -3.682 0.213 -14.944 1.00 70.62 101 THR A C 1
ATOM 811 O O . THR A 1 101 ? -3.439 1.052 -15.807 1.00 70.62 101 THR A O 1
ATOM 814 N N . ASP A 1 102 ? -4.859 -0.399 -14.836 1.00 63.62 102 ASP A N 1
ATOM 815 C CA . ASP A 1 102 ? -6.017 -0.083 -15.663 1.00 63.62 102 ASP A CA 1
ATOM 816 C C . ASP A 1 102 ? -7.301 -0.138 -14.815 1.00 63.62 102 ASP A C 1
ATOM 818 O O . ASP A 1 102 ? -7.661 -1.225 -14.341 1.00 63.62 102 ASP A O 1
ATOM 822 N N . PRO A 1 103 ? -7.963 1.010 -14.562 1.00 67.56 103 PRO A N 1
ATOM 823 C CA . PRO A 1 103 ? -7.570 2.368 -14.974 1.00 67.56 103 PRO A CA 1
ATOM 824 C C . PRO A 1 103 ? -6.266 2.856 -14.299 1.00 67.56 103 PRO A C 1
ATOM 826 O O . PRO A 1 103 ? -6.069 2.612 -13.107 1.00 67.56 103 PRO A O 1
ATOM 829 N N . PRO A 1 104 ? -5.382 3.583 -15.012 1.00 73.75 104 PRO A N 1
ATOM 830 C CA . PRO A 1 104 ? -4.075 3.969 -14.484 1.00 73.75 104 PRO A CA 1
ATOM 831 C C . PRO A 1 104 ? -4.181 5.012 -13.367 1.00 73.75 104 PRO A C 1
ATOM 833 O O . PRO A 1 104 ? -5.160 5.759 -13.274 1.00 73.75 104 PRO A O 1
ATOM 836 N N . LYS A 1 105 ? -3.107 5.120 -12.572 1.00 78.31 105 LYS A N 1
ATOM 837 C CA . LYS A 1 105 ? -2.952 6.120 -11.498 1.00 78.31 105 LYS A CA 1
ATOM 838 C C . LYS A 1 105 ? -4.030 6.003 -10.416 1.00 78.31 105 LYS A C 1
ATOM 840 O O . LYS A 1 105 ? -4.575 7.004 -9.938 1.00 78.31 105 LYS A O 1
ATOM 845 N N . GLN A 1 106 ? -4.359 4.769 -10.041 1.00 85.69 106 GLN A N 1
ATOM 846 C CA . GLN A 1 106 ? -5.282 4.487 -8.950 1.00 85.69 106 GLN A CA 1
ATOM 847 C C . GLN A 1 106 ? -4.687 3.502 -7.953 1.00 85.69 106 GLN A C 1
ATOM 849 O O . GLN A 1 106 ? -3.857 2.656 -8.281 1.00 85.69 106 GLN A O 1
ATOM 854 N N . ILE A 1 107 ? -5.154 3.621 -6.719 1.00 86.44 107 ILE A N 1
ATOM 855 C CA . ILE A 1 107 ? -4.911 2.664 -5.655 1.00 86.44 107 ILE A CA 1
ATOM 856 C C . ILE A 1 107 ? -6.244 2.121 -5.165 1.00 86.44 107 ILE A C 1
ATOM 858 O O . ILE A 1 107 ? -7.215 2.866 -5.003 1.00 86.44 107 ILE A O 1
ATOM 862 N N . MET A 1 108 ? -6.270 0.821 -4.908 1.00 88.19 108 MET A N 1
ATOM 863 C CA . MET A 1 108 ? -7.382 0.130 -4.285 1.00 88.19 108 MET A CA 1
ATOM 864 C C . MET A 1 108 ? -6.985 -0.351 -2.888 1.00 88.19 108 MET A C 1
ATOM 866 O O . MET A 1 108 ? -5.974 -1.027 -2.722 1.00 88.19 108 MET A O 1
ATOM 870 N N . LEU A 1 109 ? -7.810 -0.031 -1.895 1.00 87.69 109 LEU A N 1
ATOM 871 C CA . LEU A 1 109 ? -7.746 -0.573 -0.541 1.00 87.69 109 LEU A CA 1
ATOM 872 C C . LEU A 1 109 ? -8.958 -1.480 -0.339 1.00 87.69 109 LEU A C 1
ATOM 874 O O . LEU A 1 109 ? -10.098 -1.016 -0.387 1.00 87.69 109 LEU A O 1
ATOM 878 N N . ARG A 1 110 ? -8.722 -2.769 -0.119 1.00 87.50 110 ARG A N 1
ATOM 879 C CA . ARG A 1 110 ? -9.762 -3.783 0.042 1.00 87.50 110 ARG A CA 1
ATOM 880 C C . ARG A 1 110 ? -9.717 -4.401 1.429 1.00 87.50 110 ARG A C 1
ATOM 882 O O . ARG A 1 110 ? -8.770 -5.084 1.798 1.00 87.50 110 ARG A O 1
ATOM 889 N N . PHE A 1 111 ? -10.793 -4.207 2.169 1.00 85.81 111 PHE A N 1
ATOM 890 C CA . PHE A 1 111 ? -10.983 -4.728 3.511 1.00 85.81 111 PHE A CA 1
ATOM 891 C C . PHE A 1 111 ? -11.815 -6.002 3.444 1.00 85.81 111 PHE A C 1
ATOM 893 O O . PHE A 1 111 ? -12.977 -5.953 3.039 1.00 85.81 111 PHE A O 1
ATOM 900 N N . ASN A 1 112 ? -11.245 -7.126 3.878 1.00 83.00 112 ASN A N 1
ATOM 901 C CA . ASN A 1 112 ? -11.993 -8.376 3.988 1.00 83.00 112 ASN A CA 1
ATOM 902 C C . ASN A 1 112 ? -12.847 -8.355 5.264 1.00 83.00 112 ASN A C 1
ATOM 904 O O . ASN A 1 112 ? -12.307 -8.447 6.370 1.00 83.00 112 ASN A O 1
ATOM 908 N N . LEU A 1 113 ? -14.171 -8.262 5.124 1.00 83.19 113 LEU A N 1
ATOM 909 C CA . LEU A 1 113 ? -15.130 -8.189 6.232 1.00 83.19 113 LEU A CA 1
ATOM 910 C C . LEU A 1 113 ? -15.700 -9.563 6.629 1.00 83.19 113 LEU A C 1
ATOM 912 O O . LEU A 1 113 ? -16.800 -9.655 7.179 1.00 83.19 113 LEU A O 1
ATOM 916 N N . ARG A 1 114 ? -14.951 -10.647 6.381 1.00 77.00 114 ARG A N 1
ATOM 917 C CA . ARG A 1 114 ? -15.362 -12.035 6.643 1.00 77.00 114 ARG A CA 1
ATOM 918 C C . ARG A 1 114 ? -16.649 -12.389 5.885 1.00 77.00 114 ARG A C 1
ATOM 920 O O . ARG A 1 114 ? -16.662 -12.410 4.663 1.00 77.00 114 ARG A O 1
ATOM 927 N N . GLU A 1 115 ? -17.725 -12.672 6.613 1.00 77.06 115 GLU A N 1
ATOM 928 C CA . GLU A 1 115 ? -19.022 -13.120 6.092 1.00 77.06 115 GLU A CA 1
ATOM 929 C C . GLU A 1 115 ? -19.807 -12.002 5.392 1.00 77.06 115 GLU A C 1
ATOM 931 O O . GLU A 1 115 ? -20.785 -12.276 4.703 1.00 77.06 115 GLU A O 1
ATOM 936 N N . LEU A 1 116 ? -19.380 -10.744 5.551 1.00 80.12 116 LEU A N 1
ATOM 937 C CA . LEU A 1 116 ? -20.030 -9.578 4.949 1.00 80.12 116 LEU A CA 1
ATOM 938 C C . LEU A 1 116 ? -19.488 -9.240 3.550 1.00 80.12 116 LEU A C 1
ATOM 940 O O . LEU A 1 116 ? -19.993 -8.319 2.911 1.00 80.12 116 LEU A O 1
ATOM 944 N N . GLY A 1 117 ? -18.473 -9.971 3.076 1.00 83.12 117 GLY A N 1
ATOM 945 C CA . GLY A 1 117 ? -17.801 -9.714 1.804 1.00 83.12 117 GLY A CA 1
ATOM 946 C C . GLY A 1 117 ? -16.659 -8.708 1.936 1.00 83.12 117 GLY A C 1
ATOM 947 O O . GLY A 1 117 ? -15.948 -8.688 2.942 1.00 83.12 117 GLY A O 1
ATOM 948 N N . ASP A 1 118 ? -16.472 -7.880 0.909 1.00 85.06 118 ASP A N 1
ATOM 949 C CA . ASP A 1 118 ? -15.378 -6.916 0.834 1.00 85.06 118 ASP A CA 1
ATOM 950 C C . ASP A 1 118 ? -15.877 -5.477 0.820 1.00 85.06 118 ASP A C 1
ATOM 952 O O . ASP A 1 118 ? -16.816 -5.127 0.105 1.00 85.06 118 ASP A O 1
ATOM 956 N N . LEU A 1 119 ? -15.178 -4.618 1.557 1.00 86.00 119 LEU A N 1
ATOM 957 C CA . LEU A 1 119 ? -15.310 -3.174 1.429 1.00 86.00 119 LEU A CA 1
ATOM 958 C C . LEU A 1 119 ? -14.121 -2.639 0.637 1.00 86.00 119 LEU A C 1
ATOM 960 O O . LEU A 1 119 ? -12.970 -2.849 1.014 1.00 86.00 119 LEU A O 1
ATOM 964 N N . VAL A 1 120 ? -14.406 -1.942 -0.460 1.00 87.19 120 VAL A N 1
ATOM 965 C CA . VAL A 1 120 ? -13.389 -1.468 -1.399 1.00 87.19 120 VAL A CA 1
ATOM 966 C C . VAL A 1 120 ? -13.393 0.049 -1.462 1.00 87.19 120 VAL A C 1
ATOM 968 O O . VAL A 1 120 ? -14.429 0.670 -1.693 1.00 87.19 120 VAL A O 1
ATOM 971 N N . PHE A 1 121 ? -12.213 0.637 -1.300 1.00 86.50 121 PHE A N 1
ATOM 972 C CA . PHE A 1 121 ? -11.958 2.051 -1.528 1.00 86.50 121 PHE A CA 1
ATOM 973 C C . PHE A 1 121 ? -11.012 2.198 -2.705 1.00 86.50 121 PHE A C 1
ATOM 975 O O . PHE A 1 121 ? -9.969 1.553 -2.747 1.00 86.50 121 PHE A O 1
ATOM 982 N N . ILE A 1 122 ? -11.368 3.068 -3.643 1.00 86.62 122 ILE A N 1
ATOM 983 C CA . ILE A 1 122 ? -10.543 3.376 -4.806 1.00 86.62 122 ILE A CA 1
ATOM 984 C C . ILE A 1 122 ? -10.242 4.868 -4.774 1.00 86.62 122 ILE A C 1
ATOM 986 O O . ILE A 1 122 ? -11.155 5.685 -4.655 1.00 86.62 122 ILE A O 1
ATOM 990 N N . SER A 1 123 ? -8.964 5.219 -4.865 1.00 85.50 123 SER A N 1
ATOM 991 C CA . SER A 1 123 ? -8.504 6.606 -4.891 1.00 85.50 123 SER A CA 1
ATOM 992 C C . SER A 1 123 ? -7.552 6.835 -6.054 1.00 85.50 123 SER A C 1
ATOM 994 O O . SER A 1 123 ? -6.863 5.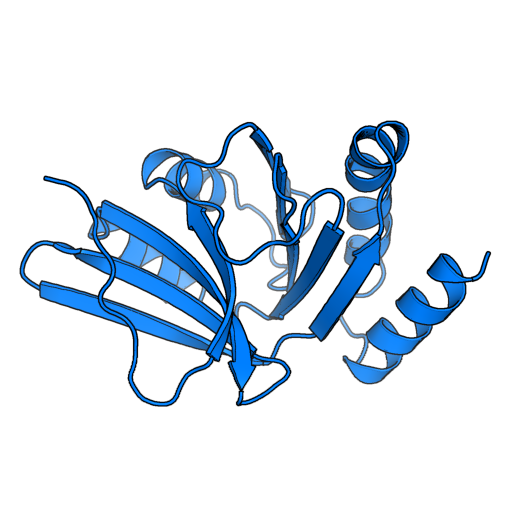920 -6.500 1.00 85.50 123 SER A O 1
ATOM 996 N N . LYS A 1 124 ? -7.469 8.086 -6.5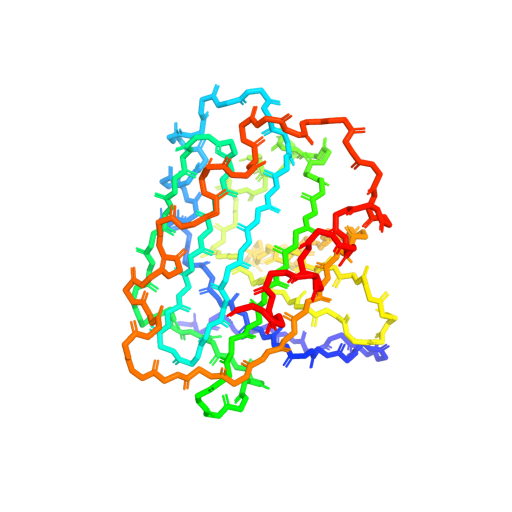13 1.00 86.50 124 LYS A N 1
ATOM 997 C CA . LYS A 1 124 ? -6.368 8.521 -7.378 1.00 86.50 124 LYS A CA 1
ATOM 998 C C . LYS A 1 124 ? -5.051 8.415 -6.611 1.00 86.50 124 LYS A C 1
ATOM 1000 O O . LYS A 1 124 ? -5.011 8.748 -5.424 1.00 86.50 124 LYS A O 1
ATOM 1005 N N . ALA A 1 125 ? -4.002 7.985 -7.299 1.00 84.69 125 ALA A N 1
ATOM 1006 C CA . ALA A 1 125 ? -2.662 7.832 -6.754 1.00 84.69 125 ALA A CA 1
ATOM 1007 C C . ALA A 1 125 ? -1.608 8.248 -7.785 1.00 84.69 125 ALA A C 1
ATOM 1009 O O . ALA A 1 125 ? -1.772 8.003 -8.980 1.00 84.69 125 ALA A O 1
ATOM 1010 N N . GLY A 1 126 ? -0.523 8.863 -7.321 1.00 80.75 126 GLY A N 1
ATOM 1011 C CA . GLY A 1 126 ? 0.720 8.926 -8.082 1.00 80.75 126 GLY A CA 1
ATOM 1012 C C . GLY A 1 126 ? 1.476 7.610 -7.935 1.00 80.75 126 GLY A C 1
ATOM 1013 O O . GLY A 1 126 ? 1.362 6.944 -6.903 1.00 80.75 126 GLY A O 1
ATOM 1014 N N . TYR A 1 127 ? 2.192 7.217 -8.983 1.00 81.00 127 TYR A N 1
ATOM 1015 C CA . TYR A 1 127 ? 2.866 5.929 -9.057 1.00 81.00 127 TYR A CA 1
ATOM 1016 C C . TYR A 1 127 ? 4.105 6.024 -9.949 1.00 81.00 127 TYR A C 1
ATOM 1018 O O . TYR A 1 127 ? 4.035 6.589 -11.042 1.00 81.00 127 TYR A O 1
ATOM 1026 N N . ILE A 1 128 ? 5.210 5.460 -9.473 1.00 80.62 128 ILE A N 1
ATOM 1027 C CA . ILE A 1 128 ? 6.441 5.255 -10.230 1.00 80.62 128 ILE A CA 1
ATOM 1028 C C . ILE A 1 128 ? 7.058 3.914 -9.837 1.00 80.62 128 ILE A C 1
ATOM 1030 O O . ILE A 1 128 ? 7.033 3.539 -8.664 1.00 80.62 128 ILE A O 1
ATOM 1034 N N . ASP A 1 129 ? 7.620 3.209 -10.809 1.00 83.31 129 ASP A N 1
ATOM 1035 C CA . ASP A 1 129 ? 8.430 2.015 -10.601 1.00 83.31 129 ASP A CA 1
ATOM 1036 C C . ASP A 1 129 ? 9.837 2.184 -11.161 1.00 83.31 129 ASP A C 1
ATOM 1038 O O . ASP A 1 129 ? 10.068 2.943 -12.105 1.00 83.31 129 ASP A O 1
ATOM 1042 N N . PHE A 1 130 ? 10.787 1.505 -10.527 1.00 80.62 130 PHE A N 1
ATOM 1043 C CA . PHE A 1 130 ? 12.186 1.497 -10.931 1.00 80.62 130 PHE A CA 1
ATOM 1044 C C . PHE A 1 130 ? 12.902 0.251 -10.404 1.00 80.62 130 PHE A C 1
ATOM 1046 O O . PHE A 1 130 ? 12.485 -0.367 -9.418 1.00 80.62 130 PHE A O 1
ATOM 1053 N N . ASP A 1 131 ? 13.998 -0.100 -11.070 1.00 85.31 131 ASP A N 1
ATOM 1054 C CA . ASP A 1 131 ? 14.881 -1.183 -10.649 1.00 85.31 131 ASP A CA 1
ATOM 1055 C C . ASP A 1 131 ? 15.689 -0.773 -9.414 1.00 85.31 131 ASP A C 1
ATOM 1057 O O . ASP A 1 131 ? 16.130 0.372 -9.294 1.00 85.31 131 ASP A O 1
ATOM 1061 N N . ILE A 1 132 ? 15.906 -1.723 -8.508 1.00 81.56 132 ILE A N 1
ATOM 1062 C CA . ILE A 1 132 ? 16.636 -1.516 -7.257 1.00 81.56 132 ILE A CA 1
ATOM 1063 C C . ILE A 1 132 ? 17.768 -2.520 -7.078 1.00 81.56 132 ILE A C 1
ATOM 1065 O O . ILE A 1 132 ? 17.705 -3.677 -7.488 1.00 81.56 132 ILE A O 1
ATOM 1069 N N . THR A 1 133 ? 18.821 -2.073 -6.409 1.00 79.38 133 THR A N 1
ATOM 1070 C CA . THR A 1 133 ? 19.930 -2.896 -5.936 1.00 79.38 133 THR A CA 1
ATOM 1071 C C . THR A 1 133 ? 19.744 -3.254 -4.456 1.00 79.38 133 THR A C 1
ATOM 1073 O O . THR A 1 133 ? 18.996 -2.590 -3.737 1.00 79.38 133 THR A O 1
ATOM 1076 N N . PRO A 1 134 ? 20.447 -4.277 -3.934 1.00 69.69 134 PRO A N 1
ATOM 1077 C CA . PRO A 1 134 ? 20.375 -4.624 -2.515 1.00 69.69 134 PRO A CA 1
ATOM 1078 C C . PRO A 1 134 ? 20.696 -3.464 -1.554 1.00 69.69 134 PRO A C 1
ATOM 1080 O O . PRO A 1 134 ? 20.119 -3.410 -0.474 1.00 69.69 134 PRO A O 1
ATOM 1083 N N . SER A 1 135 ? 21.569 -2.524 -1.936 1.00 70.62 135 SER A N 1
ATOM 1084 C CA . SER A 1 135 ? 21.909 -1.339 -1.128 1.00 70.62 135 SER A CA 1
ATOM 1085 C C . SER A 1 135 ? 20.815 -0.268 -1.092 1.00 70.62 135 SER A C 1
ATOM 1087 O O . SER A 1 135 ? 20.822 0.601 -0.220 1.00 70.62 135 SER A O 1
ATOM 1089 N N . ASP A 1 136 ? 19.866 -0.316 -2.025 1.00 69.94 136 ASP A N 1
ATOM 1090 C CA . ASP A 1 136 ? 18.817 0.694 -2.125 1.00 69.94 136 ASP A CA 1
ATOM 1091 C C . ASP A 1 136 ? 17.726 0.497 -1.068 1.00 69.94 136 ASP A C 1
ATOM 1093 O O . ASP A 1 136 ? 17.158 1.476 -0.580 1.00 69.94 136 ASP A O 1
ATOM 1097 N N . TYR A 1 137 ? 17.487 -0.748 -0.639 1.00 64.12 137 TYR A N 1
ATOM 1098 C CA . TYR A 1 137 ? 16.501 -1.072 0.399 1.00 64.12 137 TYR A CA 1
ATOM 1099 C C . TYR A 1 137 ? 16.736 -0.293 1.705 1.00 64.12 137 TYR A C 1
ATOM 1101 O O . TYR A 1 137 ? 15.771 0.130 2.339 1.00 64.12 137 TYR A O 1
ATOM 1109 N N . ASP A 1 138 ? 17.996 -0.040 2.071 1.00 60.81 138 ASP A N 1
ATOM 1110 C CA . ASP A 1 138 ? 18.351 0.720 3.276 1.00 60.81 138 ASP A CA 1
ATOM 1111 C C . ASP A 1 138 ? 18.134 2.235 3.093 1.00 60.81 138 ASP A C 1
ATOM 1113 O O . ASP A 1 138 ? 17.704 2.937 4.016 1.00 60.81 138 ASP A O 1
ATOM 1117 N N . THR A 1 139 ? 18.367 2.741 1.878 1.00 62.59 139 THR A N 1
ATOM 1118 C CA . THR A 1 139 ? 18.324 4.173 1.537 1.00 62.59 139 THR A CA 1
ATOM 1119 C C . THR A 1 139 ? 16.889 4.712 1.492 1.00 62.59 139 THR A C 1
ATOM 1121 O O . THR A 1 139 ? 16.606 5.794 2.018 1.00 62.59 139 THR A O 1
ATOM 1124 N N . PHE A 1 140 ? 15.950 3.939 0.939 1.00 60.28 140 PHE A N 1
ATOM 1125 C CA . PHE A 1 140 ? 14.555 4.365 0.761 1.00 60.28 140 PHE A CA 1
ATOM 1126 C C . PHE A 1 140 ? 13.768 4.530 2.070 1.00 60.28 140 PHE A C 1
ATOM 1128 O O . PHE A 1 140 ? 12.810 5.303 2.113 1.00 60.28 140 PHE A O 1
ATOM 1135 N N . THR A 1 141 ? 14.223 3.914 3.163 1.00 53.53 141 THR A N 1
ATOM 1136 C CA . THR A 1 141 ? 13.702 4.142 4.522 1.00 53.53 141 THR A CA 1
ATOM 1137 C C . THR A 1 141 ? 13.870 5.596 4.986 1.00 53.53 141 THR A C 1
ATOM 1139 O O . THR A 1 141 ? 13.085 6.086 5.792 1.00 53.53 141 THR A O 1
ATOM 1142 N N . SER A 1 142 ? 14.886 6.298 4.470 1.00 46.50 142 SER A N 1
ATOM 1143 C CA . SER A 1 142 ? 15.336 7.596 4.995 1.00 46.50 142 SER A CA 1
ATOM 1144 C C . SER A 1 142 ? 14.843 8.798 4.177 1.00 46.50 142 SER A C 1
ATOM 1146 O O . SER A 1 142 ? 14.688 9.895 4.710 1.00 46.50 142 SER A O 1
ATOM 1148 N N . SER A 1 143 ? 14.604 8.628 2.873 1.00 50.19 143 SER A N 1
ATOM 1149 C CA . SER A 1 143 ? 14.418 9.757 1.944 1.00 50.19 143 SER A CA 1
ATOM 1150 C C . SER A 1 143 ? 12.982 10.276 1.814 1.00 50.19 143 SER A C 1
ATOM 1152 O O . SER A 1 143 ? 12.786 11.372 1.287 1.00 50.19 143 SER A O 1
ATOM 1154 N N . LEU A 1 144 ? 11.983 9.525 2.285 1.00 50.56 144 LEU A N 1
ATOM 1155 C CA . LEU A 1 144 ? 10.568 9.828 2.042 1.00 50.56 144 LEU A CA 1
ATOM 1156 C C . LEU A 1 144 ? 9.928 10.672 3.161 1.00 50.56 144 LEU A C 1
ATOM 1158 O O . LEU A 1 144 ? 9.175 11.607 2.881 1.00 50.56 144 LEU A O 1
ATOM 1162 N N . LEU A 1 145 ? 10.336 10.438 4.412 1.00 44.75 145 LEU A N 1
ATOM 1163 C CA . LEU A 1 145 ? 9.959 11.243 5.583 1.00 44.75 145 LEU A CA 1
ATOM 1164 C C . LEU A 1 145 ? 10.353 12.723 5.445 1.00 44.75 145 LEU A C 1
ATOM 1166 O O . LEU A 1 145 ? 9.603 13.603 5.854 1.00 44.75 145 LEU A O 1
ATOM 1170 N N . ALA A 1 146 ? 11.491 13.003 4.804 1.00 43.84 146 ALA A N 1
ATOM 1171 C CA . ALA A 1 146 ? 11.989 14.364 4.599 1.00 43.84 146 ALA A CA 1
ATOM 1172 C C . ALA A 1 146 ? 11.236 15.154 3.510 1.00 43.84 146 ALA A C 1
ATOM 1174 O O . ALA A 1 146 ? 11.406 16.364 3.415 1.00 43.84 146 ALA A O 1
ATOM 1175 N N . LEU A 1 147 ? 10.447 14.491 2.653 1.00 46.72 147 LEU A N 1
ATOM 1176 C CA . LEU A 1 147 ? 9.769 15.145 1.526 1.00 46.72 147 LEU A CA 1
ATOM 1177 C C . LEU A 1 147 ? 8.301 15.474 1.830 1.00 46.72 147 LEU A C 1
ATOM 1179 O O . LEU A 1 147 ? 7.778 16.470 1.338 1.00 46.72 147 LEU A O 1
ATOM 1183 N N . ILE A 1 148 ? 7.634 14.640 2.636 1.00 48.22 148 ILE A N 1
ATOM 1184 C CA . ILE A 1 148 ? 6.208 14.798 2.960 1.00 48.22 148 ILE A CA 1
ATOM 1185 C C . ILE A 1 148 ? 5.983 15.898 4.010 1.00 48.22 148 ILE A C 1
ATOM 1187 O O . ILE A 1 148 ? 4.938 16.550 3.970 1.00 48.22 148 ILE A O 1
ATOM 1191 N N . SER A 1 149 ? 6.947 16.164 4.905 1.00 41.50 149 SER A N 1
ATOM 1192 C CA . SER A 1 149 ? 6.787 17.207 5.934 1.00 41.50 149 SER A CA 1
ATOM 1193 C C . SER A 1 149 ? 6.723 18.629 5.361 1.00 41.50 149 SER A C 1
ATOM 1195 O O . SER A 1 149 ? 6.051 19.476 5.939 1.00 41.50 149 SER A O 1
ATOM 1197 N N . ASP A 1 150 ? 7.355 18.884 4.210 1.00 39.94 150 ASP A N 1
ATOM 1198 C CA . ASP A 1 150 ? 7.503 20.237 3.647 1.00 39.94 150 ASP A CA 1
ATOM 1199 C C . ASP A 1 150 ? 6.502 20.575 2.524 1.00 39.94 150 ASP A C 1
ATOM 1201 O O . ASP A 1 150 ? 6.471 21.711 2.052 1.00 39.94 150 ASP A O 1
ATOM 1205 N N . GLN A 1 151 ? 5.686 19.621 2.054 1.00 50.22 151 GLN A N 1
ATOM 1206 C CA . GLN A 1 151 ? 4.963 19.752 0.773 1.00 50.22 151 GLN A CA 1
ATOM 1207 C C . GLN A 1 151 ? 3.478 19.356 0.829 1.00 50.22 151 GLN A C 1
ATOM 1209 O O . GLN A 1 151 ? 2.933 18.797 -0.123 1.00 50.22 151 GLN A O 1
ATOM 1214 N N . CYS A 1 152 ? 2.796 19.677 1.932 1.00 44.75 152 CYS A N 1
ATOM 1215 C CA . CYS A 1 152 ? 1.390 19.313 2.159 1.00 44.75 152 CYS A CA 1
ATOM 1216 C C . CYS A 1 152 ? 0.364 19.909 1.164 1.00 44.75 152 CYS A C 1
ATOM 1218 O O . CYS A 1 152 ? -0.771 19.440 1.156 1.00 44.75 152 CYS A O 1
ATOM 1220 N N . ASP A 1 153 ? 0.749 20.851 0.293 1.00 47.81 153 ASP A N 1
ATOM 1221 C CA . ASP A 1 153 ? -0.151 21.516 -0.672 1.00 47.81 153 ASP A CA 1
ATOM 1222 C C . ASP A 1 153 ? 0.269 21.370 -2.149 1.00 47.81 153 ASP A C 1
ATOM 1224 O O . ASP A 1 153 ? -0.258 22.061 -3.024 1.00 47.81 153 ASP A O 1
ATOM 1228 N N . ILE A 1 154 ? 1.219 20.485 -2.464 1.00 50.97 154 ILE A N 1
ATOM 1229 C CA . ILE A 1 154 ? 1.764 20.398 -3.824 1.00 50.97 154 ILE A CA 1
ATOM 1230 C C . ILE A 1 154 ? 0.866 19.543 -4.742 1.00 50.97 154 ILE A C 1
ATOM 1232 O O . ILE A 1 154 ? 0.579 18.383 -4.425 1.00 50.97 154 ILE A O 1
ATOM 1236 N N . PRO A 1 155 ? 0.433 20.067 -5.909 1.00 51.19 155 PRO A N 1
ATOM 1237 C CA . PRO A 1 155 ? -0.335 19.310 -6.894 1.00 51.19 155 PRO A CA 1
ATOM 1238 C C . PRO A 1 155 ? 0.392 18.036 -7.345 1.00 51.19 155 PRO A C 1
ATOM 1240 O O . PRO A 1 155 ? 1.610 18.021 -7.518 1.00 51.19 155 PRO A O 1
ATOM 1243 N N . SER A 1 156 ? -0.357 16.970 -7.641 1.00 48.22 156 SER A N 1
ATOM 1244 C CA . SER A 1 156 ? 0.206 15.668 -8.042 1.00 48.22 156 SER A CA 1
ATOM 1245 C C . SER A 1 156 ? 1.186 15.744 -9.223 1.00 48.22 156 SER A C 1
ATOM 1247 O O . SER A 1 156 ? 2.138 14.972 -9.277 1.00 48.22 156 SER A O 1
ATOM 1249 N N . SER A 1 157 ? 0.987 16.689 -10.147 1.00 49.81 157 SER A N 1
ATOM 1250 C CA . SER A 1 157 ? 1.876 16.942 -11.290 1.00 49.81 157 SER A CA 1
ATOM 1251 C C . SER A 1 157 ? 3.237 17.528 -10.900 1.00 49.81 157 SER A C 1
ATOM 1253 O O . SER A 1 157 ? 4.226 17.328 -11.601 1.00 49.81 157 SER A O 1
ATOM 1255 N N . GLU A 1 158 ? 3.306 18.274 -9.800 1.00 52.81 158 GLU A N 1
ATOM 1256 C CA . GLU A 1 158 ? 4.556 18.836 -9.285 1.00 52.81 158 GLU A CA 1
ATOM 1257 C C . GLU A 1 158 ? 5.327 17.804 -8.460 1.00 52.81 158 GLU A C 1
ATOM 1259 O O . GLU A 1 158 ? 6.547 17.716 -8.599 1.00 52.81 158 GLU A O 1
ATOM 1264 N N . LEU A 1 159 ? 4.625 16.939 -7.718 1.00 52.94 159 LEU A N 1
ATOM 1265 C CA . LEU A 1 159 ? 5.231 15.767 -7.079 1.00 52.94 159 LEU A CA 1
ATOM 1266 C C . LEU A 1 159 ? 5.891 14.849 -8.120 1.00 52.94 159 LEU A C 1
ATOM 1268 O O . LEU A 1 159 ? 7.069 14.529 -7.978 1.00 52.94 159 LEU A O 1
ATOM 1272 N N . GLU A 1 160 ? 5.195 14.497 -9.209 1.00 52.00 160 GLU A N 1
ATOM 1273 C CA . GLU A 1 160 ? 5.764 13.681 -10.302 1.00 52.00 160 GLU A CA 1
ATOM 1274 C C . GLU A 1 160 ? 7.067 14.283 -10.874 1.00 52.00 160 GLU A C 1
ATOM 1276 O O . GLU A 1 160 ? 8.031 13.559 -11.135 1.00 52.00 160 GLU A O 1
ATOM 1281 N N . ASN A 1 161 ? 7.142 15.613 -11.004 1.00 53.81 161 ASN A N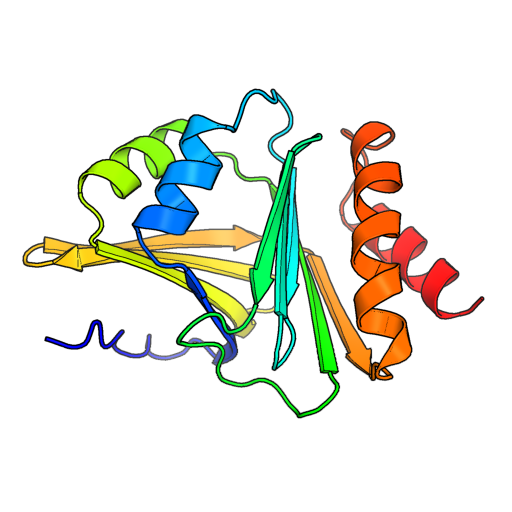 1
ATOM 1282 C CA . ASN A 1 161 ? 8.340 16.314 -11.478 1.00 53.81 161 ASN A CA 1
ATOM 1283 C C . ASN A 1 161 ? 9.502 16.290 -10.472 1.00 53.81 161 ASN A C 1
ATOM 1285 O O . ASN A 1 161 ? 10.660 16.178 -10.879 1.00 53.81 161 ASN A O 1
ATOM 1289 N N . ILE A 1 162 ? 9.219 16.413 -9.174 1.00 55.16 162 ILE A N 1
ATOM 1290 C CA . ILE A 1 162 ? 10.238 16.353 -8.114 1.00 55.16 162 ILE A CA 1
ATOM 1291 C C . ILE A 1 162 ? 10.856 14.954 -8.058 1.00 55.16 162 ILE A C 1
ATOM 1293 O O . ILE A 1 162 ? 12.082 14.823 -8.027 1.00 55.16 162 ILE A O 1
ATOM 1297 N N . TRP A 1 163 ? 10.018 13.918 -8.127 1.00 52.50 163 TRP A N 1
ATOM 1298 C CA . TRP A 1 163 ? 10.456 12.523 -8.172 1.00 52.50 163 TRP A CA 1
ATOM 1299 C C . TRP A 1 163 ? 11.290 12.221 -9.423 1.00 52.50 163 TRP A C 1
ATOM 1301 O O . TRP A 1 163 ? 12.389 11.678 -9.312 1.00 52.50 163 TRP A O 1
ATOM 1311 N N . SER A 1 164 ? 10.833 12.662 -10.600 1.00 52.91 164 SER A N 1
ATOM 1312 C CA . SER A 1 164 ? 11.540 12.436 -11.871 1.00 52.91 164 SER A CA 1
ATOM 1313 C C . SER A 1 164 ? 12.940 13.060 -11.906 1.00 52.91 164 SER A C 1
ATOM 1315 O O . SER A 1 164 ? 13.855 12.484 -12.488 1.00 52.91 164 SER A O 1
ATOM 1317 N N . LYS A 1 165 ? 13.135 14.226 -11.275 1.00 52.91 165 LYS A N 1
ATOM 1318 C CA . LYS A 1 165 ? 14.440 14.909 -11.236 1.00 52.91 165 LYS A CA 1
ATOM 1319 C C . LYS A 1 165 ? 15.456 14.237 -10.313 1.00 52.91 165 LYS A C 1
ATOM 1321 O O . LYS A 1 165 ? 16.645 14.311 -10.596 1.00 52.91 165 LYS A O 1
ATOM 1326 N N . ARG A 1 166 ? 15.011 13.611 -9.219 1.00 51.12 166 ARG A N 1
ATOM 1327 C CA . ARG A 1 166 ? 15.905 12.948 -8.253 1.00 51.12 166 ARG A CA 1
ATOM 1328 C C . ARG A 1 166 ? 16.361 11.565 -8.699 1.00 51.12 166 ARG A C 1
ATOM 1330 O O . ARG A 1 166 ? 17.477 11.187 -8.393 1.00 51.12 166 ARG A O 1
ATOM 1337 N N . LEU A 1 167 ? 15.538 10.832 -9.443 1.00 47.53 167 LEU A N 1
ATOM 1338 C CA . LEU A 1 167 ? 15.940 9.534 -10.002 1.00 47.53 167 LEU A CA 1
ATOM 1339 C C . LEU A 1 167 ? 16.968 9.662 -11.146 1.00 47.53 167 LEU A C 1
ATOM 1341 O O . LEU A 1 167 ? 17.513 8.662 -11.597 1.00 47.53 167 LEU A O 1
ATOM 1345 N N . GLN A 1 168 ? 17.223 10.883 -11.627 1.00 45.94 168 GLN A N 1
ATOM 1346 C CA . GLN A 1 168 ? 18.210 11.189 -12.670 1.00 45.94 168 GLN A CA 1
ATOM 1347 C C . GLN A 1 168 ? 19.544 11.730 -12.120 1.00 45.94 168 GLN A C 1
ATOM 1349 O O . GLN A 1 168 ? 20.449 11.989 -12.916 1.00 45.94 168 GLN A O 1
ATOM 1354 N N . SER A 1 169 ? 19.662 11.941 -10.802 1.00 39.34 169 SER A N 1
ATOM 1355 C CA . SER A 1 169 ? 20.855 12.479 -10.124 1.00 39.34 169 SER A CA 1
ATOM 1356 C C . SER A 1 169 ? 21.553 11.421 -9.288 1.00 39.34 169 SER A C 1
ATOM 1358 O O . SER A 1 169 ? 22.797 11.357 -9.361 1.00 39.34 169 SER A O 1
#

Foldseek 3Di:
DDPDDDDDPQWDFQKKFWFFLVNVLVVLVPPPDPAQKWKWKDAPFWIWIDGQLDIDIDGPRVDIDNHDHQKIKIKMFGRPPSVVVNVLSVQFRIWMWTQTPVVHQKIKIWGQNDPVGIDIDIGGMDIDMDGHDPVVVVVVVPPPNVPCNPPSPDDPVVVVVVVVVVVVD

Secondary structure (DSSP, 8-state):
-----PPPTT-EEEEEEEEEHHHHHHHHHS---S--EEEEEEESSEEEEEETTEEEEEET-TT-BSPPTTEEEEEEEE-TTHHHHHHHHHH-SEEEEEEEEESSSEEEEEEE-GGG-EEEEEEEEEEEEEE--TTHHHHHHHHTHHHHTT-TT--HHHHHHHHHHHTT-

Organism: Chenopodium quinoa (NCBI:txid63459)